Protein AF-A0A328ZMX1-F1 (afdb_monomer)

InterPro domains:
  IPR024252 Protein of unknown function DUF2528 [PF10800] (19-123)

Structure (mmCIF, N/CA/C/O backbone):
data_AF-A0A328ZMX1-F1
#
_entry.id   AF-A0A328ZMX1-F1
#
loop_
_atom_site.group_PDB
_atom_site.id
_atom_site.type_symbol
_atom_site.label_atom_id
_atom_site.label_alt_id
_atom_site.label_comp_id
_atom_site.label_asym_id
_atom_site.label_entity_id
_atom_site.label_seq_id
_atom_site.pdbx_PDB_ins_code
_atom_site.Cartn_x
_atom_site.Cartn_y
_atom_site.Cartn_z
_atom_site.occupancy
_atom_site.B_iso_or_equiv
_atom_site.auth_seq_id
_atom_site.auth_comp_id
_atom_site.auth_asym_id
_atom_site.auth_atom_id
_atom_site.pdbx_PDB_model_num
ATOM 1 N N . MET A 1 1 ? -23.843 -4.384 3.633 1.00 46.84 1 MET A N 1
ATOM 2 C CA . MET A 1 1 ? -23.333 -3.205 2.910 1.00 46.84 1 MET A CA 1
ATOM 3 C C . MET A 1 1 ? -21.873 -3.162 3.279 1.00 46.84 1 MET A C 1
ATOM 5 O O . MET A 1 1 ? -21.626 -2.982 4.458 1.00 46.84 1 MET A O 1
ATOM 9 N N . SER A 1 2 ? -20.966 -3.482 2.360 1.00 60.38 2 SER A N 1
ATOM 10 C CA . SER A 1 2 ? -19.534 -3.525 2.676 1.00 60.38 2 SER A CA 1
ATOM 11 C C . SER A 1 2 ? -19.028 -2.106 2.911 1.00 60.38 2 SER A C 1
ATOM 13 O O . SER A 1 2 ? -19.299 -1.226 2.086 1.00 60.38 2 SER A O 1
ATOM 15 N N . ASN A 1 3 ? -18.352 -1.869 4.034 1.00 89.19 3 ASN A N 1
ATOM 16 C CA . ASN A 1 3 ? -17.818 -0.558 4.394 1.00 89.19 3 ASN A CA 1
ATOM 17 C C . ASN A 1 3 ? -16.466 -0.316 3.703 1.00 89.19 3 ASN A C 1
ATOM 19 O O . ASN A 1 3 ? -15.414 -0.289 4.337 1.00 89.19 3 ASN A O 1
ATOM 23 N N . GLN A 1 4 ? -16.499 -0.200 2.373 1.00 92.94 4 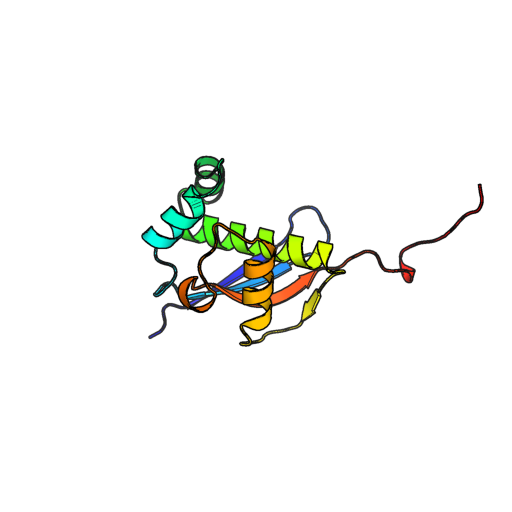GLN A N 1
ATOM 24 C CA . GLN A 1 4 ? -15.293 -0.118 1.553 1.00 92.94 4 GLN A CA 1
ATOM 25 C C . GLN A 1 4 ? -14.955 1.316 1.149 1.00 92.94 4 GLN A C 1
ATOM 27 O O . GLN A 1 4 ? -15.824 2.093 0.752 1.00 92.94 4 GLN A O 1
ATOM 32 N N . CYS A 1 5 ? -13.671 1.657 1.226 1.00 95.81 5 CYS A N 1
ATOM 33 C CA . CYS A 1 5 ? -13.121 2.948 0.822 1.00 95.81 5 CYS A CA 1
ATOM 34 C C . CYS A 1 5 ? -11.913 2.752 -0.095 1.00 95.81 5 CYS A C 1
ATOM 36 O O . CYS A 1 5 ? -11.165 1.789 0.045 1.00 95.81 5 CYS A O 1
ATOM 38 N N . THR A 1 6 ? -11.714 3.675 -1.033 1.00 97.56 6 THR A N 1
ATOM 39 C CA . THR A 1 6 ? -10.571 3.652 -1.952 1.00 97.56 6 THR A CA 1
ATOM 40 C C . THR A 1 6 ? -9.597 4.760 -1.588 1.00 97.56 6 THR A C 1
ATOM 42 O O . THR A 1 6 ? -10.000 5.911 -1.419 1.00 97.56 6 THR A O 1
ATOM 45 N N . TYR A 1 7 ? -8.316 4.415 -1.513 1.00 98.19 7 TYR A N 1
ATOM 46 C CA . TYR A 1 7 ? -7.222 5.334 -1.236 1.00 98.19 7 TYR A CA 1
ATOM 47 C C . TYR A 1 7 ? -6.159 5.219 -2.319 1.00 98.19 7 TYR A C 1
ATOM 49 O O . TYR A 1 7 ? -5.887 4.133 -2.820 1.00 98.19 7 TYR A O 1
ATOM 57 N N . THR A 1 8 ? -5.516 6.334 -2.642 1.00 97.94 8 THR A N 1
ATOM 58 C CA . THR A 1 8 ? -4.339 6.348 -3.509 1.00 97.94 8 THR A CA 1
ATOM 59 C C . THR A 1 8 ? -3.157 6.843 -2.696 1.00 97.94 8 THR A C 1
ATOM 61 O O . THR A 1 8 ? -3.192 7.951 -2.158 1.00 97.94 8 THR A O 1
ATOM 64 N N . VAL A 1 9 ? -2.113 6.025 -2.607 1.00 97.62 9 VAL A N 1
ATOM 65 C CA . VAL A 1 9 ? -0.861 6.372 -1.933 1.00 97.62 9 VAL A CA 1
ATOM 66 C C . VAL A 1 9 ? 0.148 6.753 -3.007 1.00 97.62 9 VAL A C 1
ATOM 68 O O . VAL A 1 9 ? 0.427 5.955 -3.897 1.00 97.62 9 VAL A O 1
ATOM 71 N N . ARG A 1 10 ? 0.670 7.982 -2.932 1.00 96.56 10 ARG A N 1
ATOM 72 C CA . ARG A 1 10 ? 1.634 8.541 -3.891 1.00 96.56 10 ARG A CA 1
ATOM 73 C C . ARG A 1 10 ? 2.971 8.805 -3.209 1.00 96.56 10 ARG A C 1
ATOM 75 O O . ARG A 1 10 ? 3.003 9.350 -2.102 1.00 96.56 10 ARG A O 1
ATOM 82 N N . ALA A 1 11 ? 4.066 8.464 -3.878 1.00 92.31 11 ALA A N 1
ATOM 83 C CA . ALA A 1 11 ? 5.390 8.912 -3.475 1.00 92.31 11 ALA A CA 1
ATOM 84 C C . ALA A 1 11 ? 5.474 10.444 -3.591 1.00 92.31 11 ALA A C 1
ATOM 86 O O . ALA A 1 11 ? 4.990 11.039 -4.549 1.00 92.31 11 ALA A O 1
ATOM 87 N N . THR A 1 12 ? 6.076 11.106 -2.603 1.00 87.38 12 THR A N 1
ATOM 88 C CA . THR A 1 12 ? 6.135 12.581 -2.558 1.00 87.38 12 THR A CA 1
ATOM 89 C C . THR A 1 12 ? 7.367 13.172 -3.240 1.00 87.38 12 THR A C 1
ATOM 91 O O . THR A 1 12 ? 7.409 14.376 -3.479 1.00 87.38 12 THR A O 1
ATOM 94 N N . TRP A 1 13 ? 8.383 12.355 -3.521 1.00 76.75 13 TRP A N 1
ATOM 95 C CA . TRP A 1 13 ? 9.664 12.814 -4.072 1.00 76.75 13 TRP A CA 1
ATOM 96 C C . TRP A 1 13 ? 10.226 11.893 -5.173 1.00 76.75 13 TRP A C 1
ATOM 98 O O . TRP A 1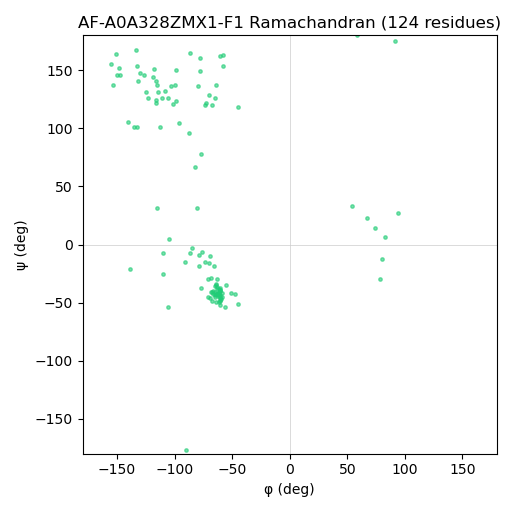 13 ? 11.020 12.339 -5.995 1.00 76.75 13 TRP A O 1
ATOM 108 N N . PHE A 1 14 ? 9.820 10.625 -5.253 1.00 68.06 14 PHE A N 1
ATOM 109 C CA . PHE A 1 14 ? 10.422 9.675 -6.190 1.00 68.06 14 PHE A CA 1
ATOM 110 C C . PHE A 1 14 ? 9.436 9.248 -7.278 1.00 68.06 14 PHE A C 1
ATOM 112 O O . PHE A 1 14 ? 8.585 8.394 -7.032 1.00 68.06 14 PHE A O 1
ATOM 119 N N . GLY A 1 15 ? 9.584 9.841 -8.470 1.00 67.94 15 GLY A N 1
ATOM 120 C CA . GLY A 1 15 ? 8.707 9.601 -9.620 1.00 67.94 15 GLY A CA 1
ATOM 121 C C . GLY A 1 15 ? 7.237 9.927 -9.334 1.00 67.94 15 GLY A C 1
ATOM 122 O O . GLY A 1 15 ? 6.869 10.303 -8.224 1.00 67.94 15 GLY A O 1
ATOM 123 N N . ASP A 1 16 ? 6.371 9.738 -10.324 1.00 82.56 16 ASP A N 1
ATOM 124 C CA . ASP A 1 16 ? 4.915 9.765 -10.123 1.00 82.56 16 ASP A CA 1
ATOM 125 C C . ASP A 1 16 ? 4.402 8.422 -9.550 1.00 82.56 16 ASP A C 1
ATOM 127 O O . ASP A 1 16 ? 3.282 8.005 -9.834 1.00 82.56 16 ASP A O 1
ATOM 131 N N . ALA A 1 17 ? 5.228 7.727 -8.750 1.00 94.38 17 ALA A N 1
ATOM 132 C CA . ALA A 1 17 ? 4.950 6.377 -8.274 1.00 94.38 17 ALA A CA 1
ATOM 133 C C . ALA A 1 17 ? 3.729 6.345 -7.348 1.00 94.38 17 ALA A C 1
ATOM 135 O O . ALA A 1 17 ? 3.673 7.045 -6.330 1.00 94.38 17 ALA A O 1
ATOM 136 N N . GLU A 1 18 ? 2.765 5.493 -7.676 1.00 97.06 18 GLU A N 1
ATOM 137 C CA . GLU A 1 18 ? 1.515 5.387 -6.948 1.00 97.06 18 GLU A CA 1
ATOM 138 C C . GLU A 1 18 ? 0.919 3.982 -6.928 1.00 97.06 18 GLU A C 1
ATOM 140 O O . GLU A 1 18 ? 1.089 3.179 -7.845 1.00 97.06 18 GLU A O 1
ATOM 145 N N . VAL A 1 19 ? 0.162 3.706 -5.867 1.00 98.12 19 VAL A N 1
ATOM 146 C CA . VAL A 1 19 ? -0.666 2.505 -5.730 1.00 98.12 19 VAL A CA 1
ATOM 147 C C . VAL A 1 19 ? -2.066 2.891 -5.271 1.00 98.12 19 VAL A C 1
ATOM 149 O O . VAL A 1 19 ? -2.245 3.776 -4.430 1.00 98.12 19 VAL A O 1
ATOM 152 N N . THR A 1 20 ? -3.073 2.217 -5.817 1.00 98.62 20 THR A N 1
ATOM 153 C CA . THR A 1 20 ? -4.474 2.378 -5.415 1.00 98.62 20 THR A CA 1
ATOM 154 C C . THR A 1 20 ? -4.918 1.177 -4.596 1.00 98.62 20 THR A C 1
ATOM 156 O O . THR A 1 20 ? -4.812 0.031 -5.034 1.00 98.62 20 THR A O 1
ATOM 159 N N . LEU A 1 21 ? -5.442 1.455 -3.408 1.00 98.62 21 LEU A N 1
ATOM 160 C CA . LEU A 1 21 ? -5.853 0.488 -2.404 1.00 98.62 21 LEU A CA 1
ATOM 161 C C . LEU A 1 21 ? -7.367 0.553 -2.212 1.00 98.62 21 LEU A C 1
ATOM 163 O O . LEU A 1 21 ? -7.928 1.629 -2.003 1.00 98.62 21 LEU A O 1
ATOM 167 N N . GLN A 1 22 ? -8.024 -0.598 -2.241 1.00 98.25 22 GLN A N 1
ATOM 168 C CA . GLN A 1 22 ? -9.389 -0.762 -1.763 1.00 98.25 22 GLN A CA 1
ATOM 169 C C . GLN A 1 22 ? -9.330 -1.350 -0.357 1.00 98.25 22 GLN A C 1
ATOM 171 O O . GLN A 1 22 ? -8.712 -2.386 -0.136 1.00 98.25 22 GLN A O 1
ATOM 176 N N . VAL A 1 23 ? -9.946 -0.663 0.596 1.00 98.06 23 VAL A N 1
ATOM 177 C CA . VAL A 1 23 ? -9.871 -0.978 2.021 1.00 98.06 23 VAL A CA 1
ATOM 178 C C . VAL A 1 23 ? -11.258 -1.351 2.504 1.00 98.06 23 VAL A C 1
ATOM 180 O O . VAL A 1 23 ? -12.194 -0.571 2.338 1.00 98.06 23 VAL A O 1
ATOM 183 N N . ASP A 1 24 ? -11.384 -2.534 3.092 1.00 97.44 24 ASP A N 1
ATOM 184 C CA . ASP A 1 24 ? -12.598 -3.008 3.739 1.00 97.44 24 ASP A CA 1
ATOM 185 C C . ASP A 1 24 ? -12.511 -2.748 5.245 1.00 97.44 24 ASP A C 1
ATOM 187 O O . ASP A 1 24 ? -11.794 -3.435 5.971 1.00 97.44 24 ASP A O 1
ATOM 191 N N . LEU A 1 25 ? -13.235 -1.730 5.712 1.00 95.50 25 LEU A N 1
ATOM 192 C CA . LEU A 1 25 ? -13.221 -1.296 7.111 1.00 95.50 25 LEU A CA 1
ATOM 193 C C . LEU A 1 25 ? -14.020 -2.224 8.035 1.00 95.50 25 LEU A C 1
ATOM 195 O O . LEU A 1 25 ? -13.995 -2.032 9.250 1.00 95.50 25 LEU A O 1
ATOM 199 N N . ASP A 1 26 ? -14.723 -3.218 7.483 1.00 96.44 26 ASP A N 1
ATOM 200 C CA . ASP A 1 26 ? -15.300 -4.302 8.278 1.00 96.44 26 ASP A CA 1
ATOM 201 C C . ASP A 1 26 ? -14.224 -5.347 8.659 1.00 96.44 26 ASP A C 1
ATOM 203 O O . ASP A 1 26 ? -14.424 -6.106 9.608 1.00 96.44 26 ASP A O 1
ATOM 207 N N . ILE A 1 27 ? -13.079 -5.369 7.953 1.00 97.06 27 ILE A N 1
ATOM 208 C CA . ILE A 1 27 ? -11.921 -6.242 8.224 1.00 97.06 27 ILE A CA 1
ATOM 209 C C . ILE A 1 27 ? -10.774 -5.446 8.862 1.00 97.06 27 ILE A C 1
ATOM 211 O O . ILE A 1 27 ? -10.303 -5.810 9.939 1.00 97.06 27 ILE A O 1
ATOM 215 N N . LEU A 1 28 ? -10.344 -4.342 8.238 1.00 97.38 28 LEU A N 1
ATOM 216 C CA . LEU A 1 28 ? -9.329 -3.445 8.793 1.00 97.38 28 LEU A CA 1
ATOM 217 C C . LEU A 1 28 ? -9.957 -2.567 9.880 1.00 97.38 28 LEU A C 1
ATOM 219 O O . LEU A 1 28 ? -10.289 -1.402 9.654 1.00 97.38 28 LEU A O 1
ATOM 223 N N . THR A 1 29 ? -10.150 -3.144 11.065 1.00 97.12 29 THR A N 1
ATOM 224 C CA . THR A 1 29 ? -10.675 -2.414 12.222 1.00 97.12 29 THR A CA 1
ATOM 225 C C . THR A 1 29 ? -9.585 -1.554 12.875 1.00 97.12 29 THR A C 1
ATOM 227 O O . THR A 1 29 ? -8.393 -1.807 12.676 1.00 97.12 29 THR A O 1
ATOM 230 N N . PRO A 1 30 ? -9.949 -0.539 13.684 1.00 97.31 30 PRO A N 1
ATOM 231 C CA . PRO A 1 30 ? -8.970 0.249 14.433 1.00 97.31 30 PRO A CA 1
ATOM 232 C C . PRO A 1 30 ? -8.060 -0.601 15.328 1.00 97.31 30 PRO A C 1
ATOM 234 O O . PRO A 1 30 ? -6.886 -0.280 15.479 1.00 97.31 30 PRO A O 1
ATOM 237 N N . GLU A 1 31 ? -8.582 -1.685 15.904 1.00 97.75 31 GLU A N 1
ATOM 238 C CA . GLU A 1 31 ? -7.819 -2.614 16.739 1.00 97.75 31 GLU A CA 1
ATOM 239 C C . GLU A 1 31 ? -6.778 -3.381 15.919 1.00 97.75 31 GLU A C 1
ATOM 241 O O . GLU A 1 31 ? -5.609 -3.398 16.302 1.00 97.75 31 GLU A O 1
ATOM 246 N N . LEU A 1 32 ? -7.176 -3.949 14.772 1.00 97.69 32 LEU A N 1
ATOM 247 C CA . LEU A 1 32 ? -6.243 -4.626 13.867 1.00 97.69 32 LEU A CA 1
ATOM 248 C C . LEU A 1 32 ? -5.182 -3.648 13.349 1.00 97.69 32 LEU A C 1
ATOM 250 O O . LEU A 1 32 ? -3.994 -3.957 13.343 1.00 97.69 32 LEU A O 1
ATOM 254 N N . ALA A 1 33 ? -5.587 -2.439 12.960 1.00 97.50 33 ALA A N 1
ATOM 255 C CA . ALA A 1 33 ? -4.647 -1.427 12.503 1.00 97.50 33 ALA A CA 1
ATOM 256 C C . ALA A 1 33 ? -3.669 -0.990 13.608 1.00 97.50 33 ALA A C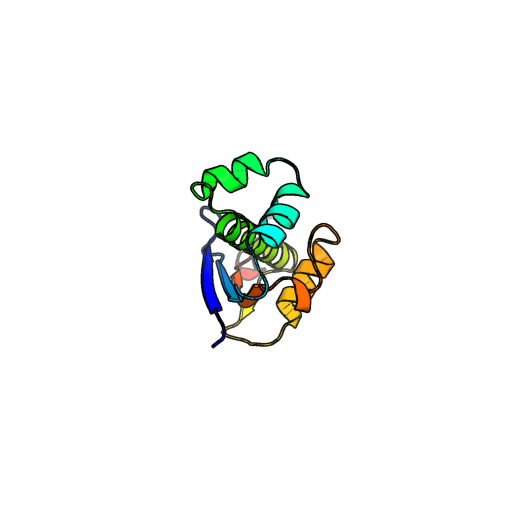 1
ATOM 258 O O . ALA A 1 33 ? -2.502 -0.736 13.322 1.00 97.50 33 ALA A O 1
ATOM 259 N N . ALA A 1 34 ? -4.102 -0.932 14.870 1.00 97.38 34 ALA A N 1
ATOM 260 C CA . ALA A 1 34 ? -3.210 -0.659 15.994 1.00 97.38 34 ALA A CA 1
ATOM 261 C C . ALA A 1 34 ? -2.200 -1.790 16.228 1.00 97.38 34 ALA A C 1
ATOM 263 O O . ALA A 1 34 ? -1.031 -1.503 16.482 1.00 97.38 34 ALA A O 1
ATOM 264 N N . GLU A 1 35 ? -2.621 -3.051 16.095 1.00 97.56 35 GLU A N 1
ATOM 265 C CA . GLU A 1 35 ? -1.724 -4.210 16.166 1.00 97.56 35 GLU A CA 1
ATOM 266 C C . GLU A 1 35 ? -0.661 -4.163 15.061 1.00 97.56 35 GLU A C 1
ATOM 268 O O . GLU A 1 35 ? 0.531 -4.248 15.356 1.00 97.56 35 GLU A O 1
ATOM 273 N N . ILE A 1 36 ? -1.078 -3.932 13.811 1.00 97.44 36 ILE A N 1
ATOM 274 C CA . ILE A 1 36 ? -0.168 -3.801 12.664 1.00 97.44 36 ILE A CA 1
ATOM 275 C C . ILE A 1 36 ? 0.788 -2.621 12.875 1.00 97.44 36 ILE A C 1
ATOM 277 O O . ILE A 1 36 ? 2.004 -2.779 12.776 1.00 97.44 36 ILE A O 1
ATOM 281 N N . ASN A 1 37 ? 0.268 -1.430 13.192 1.00 96.88 37 ASN A N 1
ATOM 282 C CA . ASN A 1 37 ? 1.104 -0.238 13.336 1.00 96.88 37 ASN A CA 1
ATOM 283 C C . ASN A 1 37 ? 2.143 -0.399 14.453 1.00 96.88 37 ASN A C 1
ATOM 285 O O . ASN A 1 37 ? 3.272 0.055 14.273 1.00 96.88 37 ASN A O 1
ATOM 289 N N . GLY A 1 38 ? 1.772 -1.049 15.561 1.00 96.62 38 GLY A N 1
ATOM 290 C CA . GLY A 1 38 ? 2.629 -1.274 16.726 1.00 96.62 38 GLY A CA 1
ATOM 291 C C . GLY A 1 38 ? 3.645 -2.412 16.581 1.00 96.62 38 GLY A C 1
ATOM 292 O O . GLY A 1 38 ? 4.513 -2.549 17.443 1.00 96.62 38 GLY A O 1
ATOM 293 N N . PHE A 1 39 ? 3.575 -3.227 15.521 1.00 96.44 39 PHE A N 1
ATOM 294 C CA . PHE A 1 39 ? 4.533 -4.317 15.305 1.00 96.44 39 PHE A CA 1
ATOM 295 C C . PHE A 1 39 ? 5.957 -3.794 15.054 1.00 96.44 39 PHE A C 1
ATOM 297 O O . PHE A 1 39 ? 6.927 -4.315 15.607 1.00 96.44 39 PHE A O 1
ATOM 304 N N . TRP A 1 40 ? 6.094 -2.735 14.249 1.00 92.81 40 TRP A N 1
ATOM 305 C CA . TRP A 1 40 ? 7.380 -2.098 13.958 1.00 92.81 40 TRP A CA 1
ATOM 306 C C . TRP A 1 40 ? 7.594 -0.850 14.811 1.00 92.81 40 TRP A C 1
ATOM 308 O O . TRP A 1 40 ? 6.657 -0.115 15.113 1.00 92.81 40 TRP A O 1
ATOM 318 N N . SER A 1 41 ? 8.853 -0.530 15.113 1.00 89.25 41 SER A N 1
ATOM 319 C CA . SER A 1 41 ? 9.212 0.736 15.768 1.00 89.25 41 SER A CA 1
ATOM 320 C C . SER A 1 41 ? 8.750 1.963 14.967 1.00 89.25 41 SER A C 1
ATOM 322 O O . SER A 1 41 ? 8.465 1.864 13.772 1.00 89.25 41 SER A O 1
ATOM 324 N N . GLU A 1 42 ? 8.713 3.131 15.615 1.00 91.69 42 GLU A N 1
ATOM 325 C CA . GLU A 1 42 ? 8.238 4.405 15.035 1.00 91.69 42 GLU A CA 1
ATOM 326 C C . GLU A 1 42 ? 6.729 4.438 14.719 1.00 91.69 42 GLU A C 1
ATOM 328 O O . GLU A 1 42 ? 6.260 5.240 13.908 1.00 91.69 42 GLU A O 1
ATOM 333 N N . ASP A 1 43 ? 5.959 3.590 15.393 1.00 92.81 43 ASP A N 1
ATOM 334 C CA . ASP A 1 43 ? 4.499 3.520 15.353 1.00 92.81 43 ASP A CA 1
ATOM 335 C C . ASP A 1 43 ? 3.835 4.838 15.772 1.00 92.81 43 ASP A C 1
ATOM 337 O O . ASP A 1 43 ? 2.929 5.309 15.080 1.00 92.81 43 ASP A O 1
ATOM 341 N N . ASP A 1 44 ? 4.353 5.490 16.817 1.00 94.50 44 ASP A N 1
ATOM 342 C CA . ASP A 1 44 ? 3.913 6.821 17.256 1.00 94.50 44 ASP A CA 1
ATOM 343 C C . ASP A 1 44 ? 4.109 7.894 16.169 1.00 94.50 44 ASP A C 1
ATOM 345 O O . ASP A 1 44 ? 3.277 8.786 15.998 1.00 94.50 44 ASP A O 1
ATOM 349 N N . SER A 1 45 ? 5.207 7.810 15.407 1.00 94.75 45 SER A N 1
ATOM 350 C CA . SER A 1 45 ? 5.529 8.766 14.339 1.00 94.75 45 SER A CA 1
ATOM 351 C C . SER A 1 45 ? 4.567 8.622 13.159 1.00 94.75 45 SER A C 1
ATOM 353 O O . SER A 1 45 ? 4.011 9.615 12.682 1.00 94.75 45 SER A O 1
ATOM 355 N N . ARG A 1 46 ? 4.308 7.378 12.726 1.00 95.56 46 ARG A N 1
ATOM 356 C CA . ARG A 1 46 ? 3.320 7.077 11.676 1.00 95.56 46 ARG A CA 1
ATOM 357 C C . ARG A 1 46 ? 1.922 7.530 12.078 1.00 95.56 46 ARG A C 1
ATOM 359 O O . ARG A 1 46 ? 1.225 8.143 11.276 1.00 95.56 46 ARG A O 1
ATOM 366 N N . LEU A 1 47 ? 1.538 7.275 13.328 1.00 96.31 47 LEU A N 1
ATOM 367 C CA . LEU A 1 47 ? 0.240 7.671 13.858 1.00 96.31 47 LEU A CA 1
ATOM 368 C C . LEU A 1 47 ? 0.083 9.198 13.913 1.00 96.31 47 LEU A C 1
ATOM 370 O O . LEU A 1 47 ? -0.953 9.729 13.512 1.00 96.31 47 LEU A O 1
ATOM 374 N N . ALA A 1 48 ? 1.115 9.914 14.368 1.00 96.50 48 ALA A N 1
ATOM 375 C CA . ALA A 1 48 ? 1.119 11.374 14.402 1.00 96.50 48 ALA A CA 1
ATOM 376 C C . ALA A 1 48 ? 1.046 11.998 12.998 1.00 96.50 48 ALA A C 1
ATOM 378 O O . ALA A 1 48 ? 0.412 13.037 12.831 1.00 96.50 48 ALA A O 1
ATOM 379 N N . ALA A 1 49 ? 1.656 11.365 11.990 1.00 96.00 49 ALA A N 1
ATOM 380 C CA . ALA A 1 49 ? 1.618 11.834 10.604 1.00 96.00 49 ALA A CA 1
ATOM 381 C C . ALA A 1 49 ? 0.216 11.783 9.968 1.00 96.00 49 ALA A C 1
ATOM 383 O O . ALA A 1 49 ? -0.009 12.465 8.971 1.00 96.00 49 ALA A O 1
ATOM 384 N N . GLU A 1 50 ? -0.706 11.006 10.544 1.00 96.62 50 GLU A N 1
ATOM 385 C CA . GLU A 1 50 ? -2.099 10.864 10.103 1.00 96.62 50 GLU A CA 1
ATOM 386 C C . GLU A 1 50 ? -3.093 11.392 11.155 1.00 96.62 50 GLU A C 1
ATOM 388 O O . GLU A 1 50 ? -4.197 10.870 11.305 1.00 96.62 50 GLU A O 1
ATOM 393 N N . ASP A 1 51 ? -2.694 12.408 11.929 1.00 96.56 51 ASP A N 1
ATOM 394 C CA . ASP A 1 51 ? -3.532 13.081 12.934 1.00 96.56 51 ASP A CA 1
ATOM 395 C C . ASP A 1 51 ? -4.169 12.125 13.967 1.00 96.56 51 ASP A C 1
ATOM 397 O O . ASP A 1 51 ? -5.284 12.337 14.451 1.00 96.56 51 ASP A O 1
ATOM 401 N N . GLY A 1 52 ? -3.465 11.044 14.321 1.00 96.12 52 GLY A N 1
ATOM 402 C CA . GLY A 1 52 ? -3.966 10.033 15.254 1.00 96.12 52 GLY A CA 1
ATOM 403 C C . GLY A 1 52 ? -4.888 8.987 14.623 1.00 96.12 52 GLY A C 1
ATOM 404 O O . GLY A 1 52 ? -5.450 8.158 15.340 1.00 96.12 52 GLY A O 1
ATOM 405 N N . ASN A 1 53 ? -5.058 8.991 13.299 1.00 97.31 53 ASN A N 1
ATOM 406 C CA . ASN A 1 53 ? -5.868 8.007 12.595 1.00 97.31 53 ASN A CA 1
ATOM 407 C C . ASN A 1 53 ? -5.042 6.769 12.221 1.00 97.31 53 ASN A C 1
ATOM 409 O O . ASN A 1 53 ? -4.388 6.713 11.179 1.00 97.31 53 ASN A O 1
ATOM 413 N N . VAL A 1 54 ? -5.118 5.744 13.069 1.00 97.50 54 VAL A N 1
ATOM 414 C CA . VAL A 1 54 ? -4.351 4.504 12.894 1.00 97.50 54 VAL A CA 1
ATOM 415 C C . VAL A 1 54 ? -4.715 3.731 11.620 1.00 97.50 54 VAL A C 1
ATOM 417 O O . VAL A 1 54 ? -3.847 3.104 11.020 1.00 97.50 54 VAL A O 1
ATOM 420 N N . LEU A 1 55 ? -5.966 3.827 11.152 1.00 97.50 55 LEU A N 1
ATOM 421 C CA . LEU A 1 55 ? -6.388 3.197 9.897 1.00 97.50 55 LEU A CA 1
ATOM 422 C C . LEU A 1 55 ? -5.640 3.815 8.716 1.00 97.50 55 LEU A C 1
ATOM 424 O O . LEU A 1 55 ? -5.047 3.099 7.915 1.00 97.50 55 LEU A O 1
ATOM 428 N N . LEU A 1 56 ? -5.621 5.149 8.635 1.00 97.75 56 LEU A N 1
ATOM 429 C CA . LEU A 1 56 ? -4.904 5.858 7.573 1.00 97.75 56 LEU A CA 1
ATOM 430 C C . LEU A 1 56 ? -3.394 5.627 7.662 1.00 97.75 56 LEU A C 1
ATOM 432 O O . LEU A 1 56 ? -2.752 5.457 6.625 1.00 97.75 56 LEU A O 1
ATOM 436 N N . ALA A 1 57 ? -2.844 5.534 8.878 1.00 98.06 57 ALA A N 1
ATOM 437 C CA . ALA A 1 57 ? -1.435 5.215 9.084 1.00 98.06 57 ALA A CA 1
ATOM 438 C C . ALA A 1 57 ? -1.074 3.850 8.481 1.00 98.06 57 ALA A C 1
ATOM 440 O O . ALA A 1 57 ? -0.110 3.759 7.720 1.00 98.06 57 ALA A O 1
ATOM 441 N N . VAL A 1 58 ? -1.879 2.811 8.734 1.00 98.12 58 VAL A N 1
ATOM 442 C CA . VAL A 1 58 ? -1.663 1.472 8.161 1.00 98.12 58 VAL A CA 1
ATOM 443 C C . VAL A 1 58 ? -1.897 1.445 6.651 1.00 98.12 58 VAL A C 1
ATOM 445 O O . VAL A 1 58 ? -1.099 0.855 5.928 1.00 98.12 58 VAL A O 1
ATOM 448 N N . VAL A 1 59 ? -2.926 2.129 6.141 1.00 98.44 59 VAL A N 1
ATOM 449 C CA . VAL A 1 59 ? -3.180 2.227 4.691 1.00 98.44 59 VAL A CA 1
ATOM 450 C C . VAL A 1 59 ? -1.998 2.880 3.969 1.00 98.44 59 VAL A C 1
ATOM 452 O O . VAL A 1 59 ? -1.519 2.363 2.958 1.00 98.44 59 VAL A O 1
ATOM 455 N N . ARG A 1 60 ? -1.475 3.987 4.506 1.00 97.94 60 ARG A N 1
ATOM 456 C CA . ARG A 1 60 ? -0.288 4.660 3.965 1.00 97.94 60 ARG A CA 1
ATOM 457 C C . ARG A 1 60 ? 0.960 3.788 4.080 1.00 97.94 60 ARG A C 1
ATOM 459 O O . ARG A 1 60 ? 1.745 3.735 3.134 1.00 97.94 60 ARG A O 1
ATOM 466 N N . MET A 1 61 ? 1.130 3.096 5.205 1.00 97.50 61 MET A N 1
ATOM 467 C CA . MET A 1 61 ? 2.248 2.185 5.445 1.00 97.50 61 MET A CA 1
ATOM 468 C C . MET A 1 61 ? 2.256 1.015 4.453 1.00 97.50 61 MET A C 1
ATOM 470 O O . MET A 1 61 ? 3.298 0.717 3.870 1.00 97.50 61 MET A O 1
ATOM 474 N N . PHE A 1 62 ? 1.099 0.402 4.195 1.00 98.31 62 PHE A N 1
ATOM 475 C CA . PHE A 1 62 ? 0.988 -0.678 3.216 1.00 98.31 62 PHE A CA 1
ATOM 476 C C . PHE A 1 62 ? 1.226 -0.170 1.791 1.00 98.31 62 PHE A C 1
ATOM 478 O O . PHE A 1 62 ? 1.962 -0.788 1.024 1.00 98.31 62 PHE A O 1
ATOM 485 N N . GLY A 1 63 ? 0.693 1.007 1.442 1.00 98.00 63 GLY A N 1
ATOM 486 C CA . GLY A 1 63 ? 0.972 1.625 0.145 1.00 98.00 63 GLY A CA 1
ATOM 487 C C . GLY A 1 63 ? 2.463 1.915 -0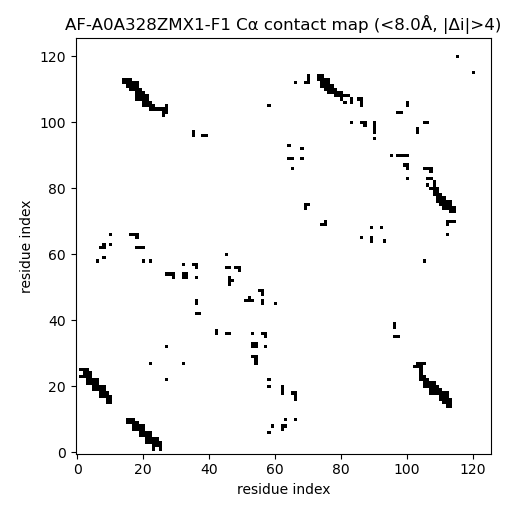.068 1.00 98.00 63 GLY A C 1
ATOM 488 O O . GLY A 1 63 ? 2.995 1.671 -1.147 1.00 98.00 63 GLY A O 1
ATOM 489 N N . GLN A 1 64 ? 3.171 2.358 0.975 1.00 96.44 64 GLN A N 1
ATOM 490 C CA . GLN A 1 64 ? 4.626 2.523 0.946 1.00 96.44 64 GLN A CA 1
ATOM 491 C C . GLN A 1 64 ? 5.361 1.184 0.745 1.00 96.44 64 GLN A C 1
ATOM 493 O O . GLN A 1 64 ? 6.346 1.140 0.005 1.00 96.44 64 GLN A O 1
ATOM 498 N N . ALA A 1 65 ? 4.938 0.108 1.416 1.00 97.19 65 ALA A N 1
ATOM 499 C CA . ALA A 1 65 ? 5.504 -1.229 1.218 1.00 97.19 65 ALA A CA 1
ATOM 500 C C . ALA A 1 65 ? 5.321 -1.698 -0.234 1.00 97.19 65 ALA A C 1
ATOM 502 O O . ALA A 1 65 ? 6.300 -2.035 -0.895 1.00 97.19 65 ALA A O 1
ATOM 503 N N . ALA A 1 66 ? 4.108 -1.574 -0.779 1.00 97.94 66 ALA A N 1
ATOM 504 C CA . ALA A 1 66 ? 3.809 -1.929 -2.163 1.00 97.94 66 ALA A CA 1
ATOM 505 C C . ALA A 1 66 ? 4.650 -1.137 -3.182 1.00 97.94 66 ALA A C 1
ATOM 507 O O . ALA A 1 66 ? 5.217 -1.724 -4.100 1.00 97.94 66 ALA A O 1
ATOM 508 N N . ILE A 1 67 ? 4.788 0.183 -3.008 1.00 97.00 67 ILE A N 1
ATOM 509 C CA . ILE A 1 67 ? 5.629 1.010 -3.890 1.00 97.00 67 ILE A CA 1
ATOM 510 C C . ILE A 1 67 ? 7.091 0.539 -3.851 1.00 97.00 67 ILE A C 1
ATOM 512 O O . ILE A 1 67 ? 7.714 0.395 -4.901 1.00 97.00 67 ILE A O 1
ATOM 516 N N . ARG A 1 68 ? 7.643 0.273 -2.657 1.00 95.31 68 ARG A N 1
ATOM 517 C CA . ARG A 1 68 ? 9.026 -0.219 -2.508 1.00 95.31 68 ARG A CA 1
ATOM 518 C C . ARG A 1 68 ? 9.222 -1.587 -3.154 1.00 95.31 68 ARG A C 1
ATOM 520 O O . ARG A 1 68 ? 10.228 -1.778 -3.834 1.00 95.31 68 ARG A O 1
ATOM 527 N N . TYR A 1 69 ? 8.263 -2.492 -2.975 1.00 96.75 69 TYR A N 1
ATOM 528 C CA . TYR A 1 69 ? 8.258 -3.800 -3.623 1.00 96.75 69 TYR A CA 1
ATOM 529 C C . TYR A 1 69 ? 8.332 -3.659 -5.148 1.00 96.75 69 TYR A C 1
ATOM 531 O O . TYR A 1 69 ? 9.272 -4.165 -5.755 1.00 96.75 69 TYR A O 1
ATOM 539 N N . TYR A 1 70 ? 7.431 -2.884 -5.763 1.00 96.62 70 TYR A N 1
ATOM 540 C CA . TYR A 1 70 ? 7.439 -2.700 -7.218 1.00 96.62 70 TYR A CA 1
ATOM 541 C C . TYR A 1 70 ? 8.704 -2.013 -7.728 1.00 96.62 70 TYR A C 1
ATOM 543 O O . TYR A 1 70 ? 9.216 -2.390 -8.775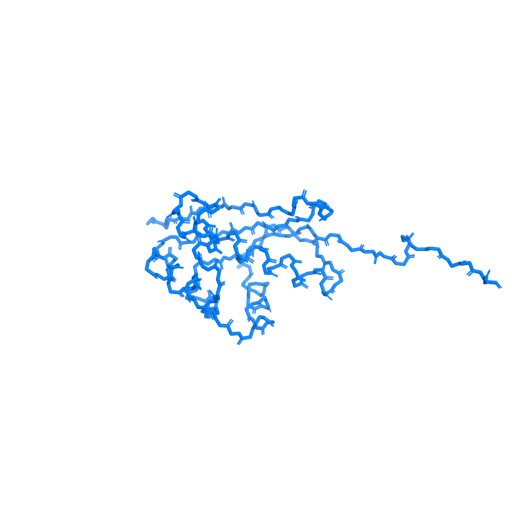 1.00 96.62 70 TYR A O 1
ATOM 551 N N . MET A 1 71 ? 9.266 -1.051 -6.992 1.00 93.31 71 MET A N 1
ATOM 552 C CA . MET A 1 71 ? 10.561 -0.466 -7.362 1.00 93.31 71 MET A CA 1
ATOM 553 C C . MET A 1 71 ? 11.680 -1.514 -7.396 1.00 93.31 71 MET A C 1
ATOM 555 O O . MET A 1 71 ? 12.524 -1.472 -8.288 1.00 93.31 71 MET A O 1
ATOM 559 N N . GLY A 1 72 ? 11.689 -2.447 -6.440 1.00 92.25 72 GLY A N 1
ATOM 560 C CA . GLY A 1 72 ? 12.647 -3.552 -6.402 1.00 92.25 72 GLY A CA 1
ATOM 561 C C . GLY A 1 72 ? 12.415 -4.610 -7.486 1.00 92.25 72 GLY A C 1
ATOM 562 O O . GLY A 1 72 ? 13.380 -5.216 -7.945 1.00 92.25 72 GLY A O 1
ATOM 563 N N . ASP A 1 73 ? 11.163 -4.796 -7.911 1.00 93.81 73 ASP A N 1
ATOM 564 C CA . ASP A 1 73 ? 10.746 -5.790 -8.913 1.00 93.81 73 ASP A CA 1
ATOM 565 C C . ASP A 1 73 ? 10.904 -5.311 -10.372 1.00 93.81 73 ASP A C 1
ATOM 567 O O . ASP A 1 73 ? 10.696 -6.072 -11.312 1.00 93.81 73 ASP A O 1
ATOM 571 N N . GLY A 1 74 ? 11.323 -4.059 -10.587 1.00 92.94 74 GLY A N 1
ATOM 572 C CA . GLY A 1 74 ? 11.487 -3.488 -11.930 1.00 92.94 74 GLY A CA 1
ATOM 573 C C . GLY A 1 74 ? 10.272 -2.704 -12.433 1.00 92.94 74 GLY A C 1
ATOM 574 O O . GLY A 1 74 ? 10.080 -2.563 -13.638 1.00 92.94 74 GLY A O 1
ATOM 575 N N . GLY A 1 75 ? 9.485 -2.151 -11.514 1.00 93.94 75 GLY A N 1
ATOM 576 C CA . GLY A 1 75 ? 8.337 -1.295 -11.786 1.00 93.94 75 GLY A CA 1
ATOM 577 C C . GLY A 1 75 ? 7.020 -2.059 -11.891 1.00 93.94 75 GLY A C 1
ATOM 578 O O . GLY A 1 75 ? 6.966 -3.282 -11.820 1.00 93.94 75 GLY A O 1
ATOM 579 N N . ALA A 1 76 ? 5.927 -1.317 -12.040 1.00 95.38 76 ALA A N 1
ATOM 580 C CA . ALA A 1 76 ? 4.598 -1.878 -12.249 1.00 95.38 76 ALA A CA 1
ATOM 581 C C . ALA A 1 76 ? 3.703 -0.892 -12.998 1.00 95.38 76 ALA A C 1
ATOM 583 O O . ALA A 1 76 ? 3.669 0.285 -12.660 1.00 95.38 76 ALA A O 1
ATOM 584 N N . SER A 1 77 ? 2.931 -1.380 -13.967 1.00 95.88 77 SER A N 1
ATOM 585 C CA . SER A 1 77 ? 1.853 -0.611 -14.594 1.00 95.88 77 SER A CA 1
ATOM 586 C C . SER A 1 77 ? 0.669 -1.538 -14.828 1.00 95.88 77 SER A C 1
ATOM 588 O O . SER A 1 77 ? 0.701 -2.427 -15.684 1.00 95.88 77 SER A O 1
ATOM 590 N N . PHE A 1 78 ? -0.364 -1.382 -14.005 1.00 97.44 78 PHE A N 1
ATOM 591 C CA . PHE A 1 78 ? -1.610 -2.123 -14.148 1.00 97.44 78 PHE A CA 1
ATOM 592 C C . PHE A 1 78 ? -2.801 -1.321 -13.626 1.00 97.44 78 PHE A C 1
ATOM 594 O O . PHE A 1 78 ? -2.715 -0.558 -12.662 1.00 97.44 78 PHE A O 1
ATOM 601 N N . GLY A 1 79 ? -3.939 -1.512 -14.291 1.00 95.12 79 GLY A N 1
ATOM 602 C CA . GLY A 1 79 ? -5.197 -0.866 -13.942 1.00 95.12 79 GLY A CA 1
ATOM 603 C C . GLY A 1 79 ? -6.041 -1.669 -12.945 1.00 95.12 79 GLY A C 1
ATOM 604 O O . GLY A 1 79 ? -5.631 -2.750 -12.523 1.00 95.12 79 GLY A O 1
ATOM 605 N N . PRO A 1 80 ? -7.246 -1.160 -12.625 1.00 96.56 80 PRO A N 1
ATOM 606 C CA . PRO A 1 80 ? -8.170 -1.758 -11.667 1.00 96.56 80 PRO A CA 1
ATOM 607 C C . PRO A 1 80 ? -8.328 -3.274 -11.825 1.00 96.56 80 PRO A C 1
ATOM 609 O O . PRO A 1 80 ? -8.821 -3.761 -12.844 1.00 96.56 80 PRO A O 1
ATOM 612 N N . THR A 1 81 ? -7.956 -4.005 -10.781 1.00 96.50 81 THR A N 1
ATOM 613 C CA . THR A 1 81 ? -8.112 -5.452 -10.649 1.00 96.50 81 THR A CA 1
ATOM 614 C C . THR A 1 81 ? -8.714 -5.804 -9.291 1.00 96.50 81 THR A C 1
ATOM 616 O O . THR A 1 81 ? -8.579 -5.058 -8.323 1.00 96.50 81 THR A O 1
ATOM 619 N N . ALA A 1 82 ? -9.398 -6.946 -9.235 1.00 95.25 82 ALA A N 1
ATOM 620 C CA . ALA A 1 82 ? -9.865 -7.564 -7.996 1.00 95.25 82 ALA A CA 1
ATOM 621 C C . ALA A 1 82 ? -9.016 -8.790 -7.606 1.00 95.25 82 ALA A C 1
ATOM 623 O O . ALA A 1 82 ? -9.362 -9.505 -6.669 1.00 95.25 82 ALA A O 1
ATOM 624 N N . ASP A 1 83 ? -7.947 -9.071 -8.358 1.00 95.06 83 ASP A N 1
ATOM 625 C CA . ASP A 1 83 ? -7.054 -10.199 -8.110 1.00 95.06 83 ASP A CA 1
ATOM 626 C C . ASP A 1 83 ? -6.185 -9.934 -6.864 1.00 95.06 83 ASP A C 1
ATOM 628 O O . ASP A 1 83 ? -5.444 -8.944 -6.841 1.00 95.06 83 ASP A O 1
ATOM 632 N N . PRO A 1 84 ? -6.236 -10.796 -5.829 1.00 96.75 84 PRO A N 1
ATOM 633 C CA . PRO A 1 84 ? -5.424 -10.631 -4.629 1.00 96.75 84 PRO A CA 1
ATOM 634 C C . PRO A 1 84 ? -3.926 -10.870 -4.857 1.00 96.75 84 PRO A C 1
ATOM 636 O O . PRO A 1 84 ? -3.150 -10.552 -3.956 1.00 96.75 84 PRO A O 1
ATOM 639 N N . TYR A 1 85 ? -3.505 -11.385 -6.022 1.00 97.12 85 TYR A N 1
ATOM 640 C CA . TYR A 1 85 ? -2.111 -11.717 -6.343 1.00 97.12 85 TYR A CA 1
ATOM 641 C C . TYR A 1 85 ? -1.119 -10.627 -5.923 1.00 97.12 85 TYR A C 1
ATOM 643 O O . TYR A 1 85 ? -0.167 -10.901 -5.199 1.00 97.12 85 TYR A O 1
ATOM 651 N N . HIS A 1 86 ? -1.378 -9.376 -6.310 1.00 97.81 86 HIS A N 1
ATOM 652 C CA . HIS A 1 86 ? -0.498 -8.246 -6.005 1.00 97.81 86 HIS A CA 1
ATOM 653 C C . HIS A 1 86 ? -0.365 -7.981 -4.502 1.00 97.81 86 HIS A C 1
ATOM 655 O O . HIS A 1 86 ? 0.714 -7.662 -4.012 1.00 97.81 86 HIS A O 1
ATOM 661 N N . THR A 1 87 ? -1.462 -8.129 -3.762 1.00 98.25 87 THR A N 1
ATOM 662 C CA . THR A 1 87 ? -1.473 -7.922 -2.309 1.00 98.25 87 THR A CA 1
ATOM 663 C C . THR A 1 87 ? -0.722 -9.050 -1.608 1.00 98.25 87 THR A C 1
ATOM 665 O O . THR A 1 87 ? 0.116 -8.786 -0.751 1.00 98.25 87 THR A O 1
ATOM 668 N N . ALA A 1 88 ? -0.974 -10.298 -2.016 1.00 98.06 88 ALA A N 1
ATOM 669 C CA . ALA A 1 88 ? -0.291 -11.472 -1.487 1.00 98.06 88 ALA A CA 1
ATOM 670 C C . ALA A 1 88 ? 1.222 -11.423 -1.753 1.00 98.06 88 ALA A C 1
ATOM 672 O O . ALA A 1 88 ? 1.999 -11.697 -0.846 1.00 98.06 88 ALA A O 1
ATOM 673 N N . ALA A 1 89 ? 1.640 -11.001 -2.951 1.00 97.69 89 ALA A N 1
ATOM 674 C CA . ALA A 1 89 ? 3.051 -10.869 -3.307 1.00 97.69 89 ALA A CA 1
ATOM 675 C C . ALA A 1 89 ? 3.786 -9.838 -2.433 1.00 97.69 89 ALA A C 1
ATOM 677 O O . ALA A 1 89 ? 4.900 -10.097 -1.983 1.00 97.69 89 ALA A O 1
ATOM 678 N N . VAL A 1 90 ? 3.155 -8.692 -2.141 1.00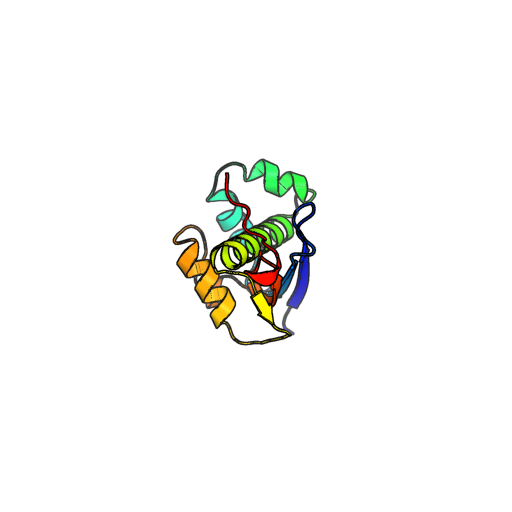 97.94 90 VAL A N 1
ATOM 679 C CA . VAL A 1 90 ? 3.724 -7.684 -1.227 1.00 97.94 90 VAL A CA 1
ATOM 680 C C . VAL A 1 90 ? 3.841 -8.237 0.196 1.00 97.94 90 VAL A C 1
ATOM 682 O O . VAL A 1 90 ? 4.886 -8.077 0.818 1.00 97.94 90 VAL A O 1
ATOM 685 N N . ILE A 1 91 ? 2.807 -8.918 0.703 1.00 97.94 91 ILE A N 1
ATOM 686 C CA . ILE A 1 91 ? 2.829 -9.535 2.042 1.00 97.94 91 ILE A CA 1
ATOM 687 C C . ILE A 1 91 ? 3.942 -10.591 2.138 1.00 97.94 91 ILE A C 1
ATOM 689 O O . ILE A 1 91 ? 4.729 -10.567 3.083 1.00 97.94 91 ILE A O 1
ATOM 693 N N . GLU A 1 92 ? 4.043 -11.484 1.148 1.00 97.06 92 GLU A N 1
ATOM 694 C CA . GLU A 1 92 ? 5.079 -12.524 1.091 1.00 97.06 92 GLU A CA 1
ATOM 695 C C . GLU A 1 92 ? 6.489 -11.917 1.041 1.00 97.06 92 GLU A C 1
ATOM 697 O O . GLU A 1 92 ? 7.398 -12.416 1.703 1.00 97.06 92 GLU A O 1
ATOM 702 N N . HIS A 1 93 ? 6.668 -10.819 0.300 1.00 96.50 93 HIS A N 1
ATOM 703 C CA . HIS A 1 93 ? 7.947 -10.118 0.208 1.00 96.50 93 HIS A CA 1
ATOM 704 C C . HIS A 1 93 ? 8.371 -9.455 1.527 1.00 96.50 93 HIS A C 1
ATOM 706 O O . HIS A 1 93 ? 9.543 -9.527 1.892 1.00 96.50 93 HIS A O 1
ATOM 712 N N . GLU A 1 94 ? 7.441 -8.810 2.239 1.00 94.94 94 GLU A N 1
ATOM 713 C CA . GLU A 1 94 ? 7.725 -8.174 3.534 1.00 94.94 94 GLU A CA 1
ATOM 714 C C . GLU A 1 94 ? 8.026 -9.218 4.629 1.00 94.94 94 GLU A C 1
ATOM 716 O O . GLU A 1 94 ? 8.793 -8.945 5.551 1.00 94.94 94 GLU A O 1
ATOM 721 N N . GLY A 1 95 ? 7.463 -10.427 4.513 1.00 88.62 95 GLY A N 1
ATOM 722 C CA . GLY A 1 95 ? 7.843 -11.626 5.270 1.00 88.62 95 GLY A CA 1
ATOM 723 C C . GLY A 1 95 ? 7.334 -11.713 6.715 1.00 88.62 95 GLY A C 1
ATOM 724 O O . GLY A 1 95 ? 7.109 -12.817 7.211 1.00 88.62 95 GLY A O 1
ATOM 725 N N . GLU A 1 96 ? 7.127 -10.590 7.403 1.00 90.25 96 GLU A N 1
ATOM 726 C CA . GLU A 1 96 ? 6.591 -10.545 8.770 1.00 90.25 96 GLU A CA 1
ATOM 727 C C . GLU A 1 96 ? 5.812 -9.250 9.060 1.00 90.25 96 GL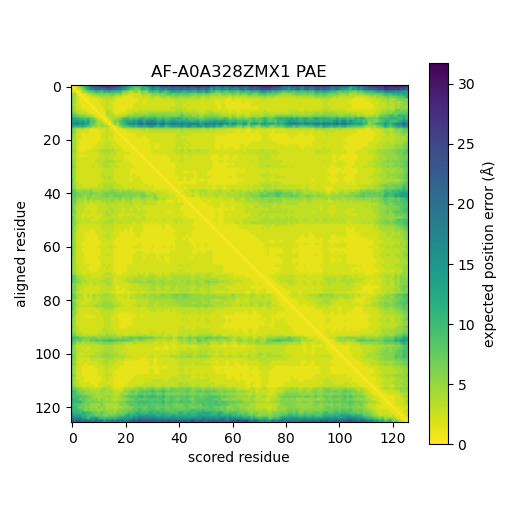U A C 1
ATOM 729 O O . GLU A 1 96 ? 5.893 -8.278 8.316 1.00 90.25 96 GLU A O 1
ATOM 734 N N . GLY A 1 97 ? 5.015 -9.253 10.136 1.00 91.31 97 GLY A N 1
ATOM 735 C CA . GLY A 1 97 ? 4.252 -8.093 10.628 1.00 91.31 97 GLY A CA 1
ATOM 736 C C . GLY A 1 97 ? 2.938 -7.786 9.898 1.00 91.31 97 GLY A C 1
ATOM 737 O O . GLY A 1 97 ? 2.114 -7.034 10.419 1.00 91.31 97 GLY A O 1
ATOM 738 N N . TRP A 1 98 ? 2.696 -8.399 8.738 1.00 96.62 98 TRP A N 1
ATOM 739 C CA . TRP A 1 98 ? 1.441 -8.282 7.993 1.00 96.62 98 TRP A CA 1
ATOM 740 C C . TRP A 1 98 ? 0.562 -9.533 8.165 1.00 96.62 98 TRP A C 1
ATOM 742 O O . TRP A 1 98 ? 1.075 -10.651 8.086 1.00 96.62 98 TRP A O 1
ATOM 752 N N . PRO A 1 99 ? -0.758 -9.381 8.376 1.00 96.81 99 PRO A N 1
ATOM 753 C CA . PRO A 1 99 ? -1.709 -10.482 8.259 1.00 96.81 99 PRO A CA 1
ATOM 754 C C . PRO A 1 99 ? -1.737 -11.086 6.851 1.00 96.81 99 PRO A C 1
ATOM 756 O O . PRO A 1 99 ? -1.377 -10.435 5.873 1.00 96.81 99 PRO A O 1
ATOM 759 N N . GLU A 1 100 ? -2.278 -12.300 6.745 1.00 96.31 100 GLU A N 1
ATOM 760 C CA . GLU A 1 100 ? -2.619 -12.915 5.458 1.00 96.31 100 GLU A CA 1
ATOM 761 C C . GLU A 1 100 ? -3.609 -12.049 4.663 1.00 96.31 100 GLU A C 1
ATOM 763 O O . GLU A 1 100 ? -4.432 -11.332 5.241 1.00 96.31 100 GLU A O 1
ATOM 768 N N . VAL A 1 101 ? -3.583 -12.173 3.333 1.00 95.31 101 VAL A N 1
ATOM 769 C CA . VAL A 1 101 ? -4.362 -11.328 2.407 1.00 95.31 101 VAL A CA 1
ATOM 770 C C . VAL A 1 101 ? -5.856 -11.242 2.756 1.00 95.31 101 VAL A C 1
ATOM 772 O O . VAL A 1 101 ? -6.422 -10.150 2.776 1.00 95.31 101 VAL A O 1
ATOM 775 N N . ASP A 1 102 ? -6.477 -12.363 3.133 1.00 94.12 102 ASP A N 1
ATOM 776 C CA . ASP A 1 102 ? -7.907 -12.434 3.474 1.00 94.12 102 ASP A CA 1
ATOM 777 C C . ASP A 1 102 ? -8.243 -11.806 4.839 1.00 94.12 102 ASP A C 1
ATOM 779 O O . ASP A 1 102 ? -9.408 -11.558 5.144 1.00 94.12 102 ASP A O 1
ATOM 783 N N . SER A 1 103 ? -7.233 -11.566 5.681 1.00 96.56 103 SER A N 1
ATOM 784 C CA . SER A 1 103 ? -7.376 -11.015 7.037 1.00 96.56 103 SER A CA 1
ATOM 785 C C . SER A 1 103 ? -6.851 -9.584 7.169 1.00 96.56 103 SER A C 1
ATOM 787 O O . SER A 1 103 ? -7.052 -8.966 8.208 1.00 96.56 103 SER A O 1
ATOM 789 N N . LEU A 1 104 ? -6.196 -9.045 6.136 1.00 97.12 104 LEU A N 1
ATOM 790 C CA . LEU A 1 104 ? -5.637 -7.692 6.143 1.00 97.12 104 LEU A CA 1
ATOM 791 C C . LEU A 1 104 ? -6.705 -6.606 5.938 1.00 97.12 104 LEU A C 1
ATOM 793 O O . LEU A 1 104 ? -6.613 -5.526 6.516 1.00 97.12 104 LEU A O 1
ATOM 797 N N . GLY A 1 105 ? -7.698 -6.861 5.082 1.00 97.31 105 GLY A N 1
ATOM 798 C CA . GLY A 1 105 ? -8.712 -5.861 4.724 1.00 97.31 105 GLY A CA 1
ATOM 799 C C . GLY A 1 105 ? -8.213 -4.755 3.785 1.00 97.31 105 GLY A C 1
ATOM 800 O O . GLY A 1 105 ? -8.890 -3.742 3.630 1.00 97.31 105 GLY A O 1
ATOM 801 N N . ILE A 1 106 ? -7.053 -4.929 3.146 1.00 98.25 106 ILE A N 1
ATOM 802 C CA . ILE A 1 106 ? -6.508 -4.022 2.127 1.00 98.25 106 I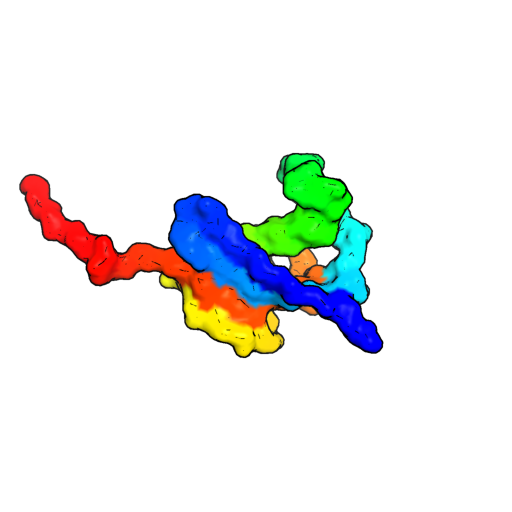LE A CA 1
ATOM 803 C C . ILE A 1 106 ? -6.236 -4.833 0.862 1.00 98.25 106 ILE A C 1
ATOM 805 O O . ILE A 1 106 ? -5.596 -5.876 0.928 1.00 98.25 106 ILE A O 1
ATOM 809 N N . LEU A 1 107 ? -6.693 -4.338 -0.286 1.00 98.44 107 LEU A N 1
ATOM 810 C CA . LEU A 1 107 ? -6.472 -4.923 -1.605 1.00 98.44 107 LEU A CA 1
ATOM 811 C C . LEU A 1 107 ? -5.806 -3.896 -2.525 1.00 98.44 107 LEU A C 1
ATOM 813 O O . LEU A 1 107 ? -6.330 -2.798 -2.721 1.00 98.44 107 LEU A O 1
ATOM 817 N N . ILE A 1 108 ? -4.679 -4.256 -3.134 1.00 98.62 108 ILE A N 1
ATOM 818 C CA . ILE A 1 108 ? -4.067 -3.475 -4.214 1.00 98.62 108 ILE A CA 1
ATOM 819 C C . ILE A 1 108 ? -4.900 -3.668 -5.478 1.00 98.62 108 ILE A C 1
ATOM 821 O O . ILE A 1 108 ? -5.040 -4.782 -5.974 1.00 98.62 108 ILE A O 1
ATOM 825 N N . THR A 1 109 ? -5.431 -2.571 -6.008 1.00 98.50 109 THR A N 1
ATOM 826 C CA . THR A 1 109 ? -6.307 -2.590 -7.189 1.00 98.50 109 THR A CA 1
ATOM 827 C C . THR A 1 109 ? -5.651 -1.998 -8.425 1.00 98.50 109 THR A C 1
ATOM 829 O O . THR A 1 109 ? -6.029 -2.368 -9.526 1.00 98.50 109 THR A O 1
ATOM 832 N N . ALA A 1 110 ? -4.672 -1.108 -8.283 1.00 98.38 110 ALA A N 1
ATOM 833 C CA . ALA A 1 110 ? -3.906 -0.559 -9.400 1.00 98.38 110 ALA A CA 1
ATOM 834 C C . ALA A 1 110 ? -2.531 -0.094 -8.910 1.00 98.38 110 ALA A C 1
ATOM 836 O O . ALA A 1 110 ? -2.387 0.260 -7.735 1.00 98.38 110 ALA A O 1
ATOM 837 N N . ALA A 1 111 ? -1.551 -0.043 -9.805 1.00 97.94 111 ALA A N 1
ATOM 838 C CA . ALA A 1 111 ? -0.264 0.583 -9.538 1.00 97.94 111 ALA A CA 1
ATOM 839 C C . ALA A 1 111 ? 0.311 1.204 -10.808 1.00 97.94 111 ALA A C 1
ATOM 841 O O . ALA A 1 111 ? 0.154 0.658 -11.901 1.00 97.94 111 ALA A O 1
ATOM 842 N N . GLU A 1 112 ? 1.012 2.314 -10.623 1.00 96.69 112 GLU A N 1
ATOM 843 C CA . GLU A 1 112 ? 1.858 2.942 -11.629 1.00 96.69 112 GLU A CA 1
ATOM 844 C C . GLU A 1 112 ? 3.167 3.326 -10.936 1.00 96.69 112 GLU A C 1
ATOM 846 O O . GLU A 1 112 ? 3.227 4.279 -10.165 1.00 96.69 112 GLU A O 1
ATOM 851 N N . VAL A 1 113 ? 4.205 2.520 -11.128 1.00 95.06 113 VAL A N 1
ATOM 852 C CA . VAL A 1 113 ? 5.516 2.659 -10.492 1.00 95.06 113 VAL A CA 1
ATOM 853 C C . VAL A 1 113 ? 6.570 2.518 -11.577 1.00 95.06 113 VAL A C 1
ATOM 855 O O . VAL A 1 113 ? 6.887 1.413 -12.014 1.00 95.06 113 VAL A O 1
ATOM 858 N N . SER A 1 114 ? 7.110 3.648 -12.020 1.00 90.38 114 SER A N 1
ATOM 859 C CA . SER A 1 114 ? 8.166 3.680 -13.030 1.00 90.38 114 SER A CA 1
ATOM 860 C C . SER A 1 114 ? 9.530 3.337 -12.424 1.00 90.38 114 SER A C 1
ATOM 862 O O . SER A 1 114 ? 9.821 3.667 -11.272 1.00 90.38 114 SER A O 1
ATOM 864 N N . VAL A 1 115 ? 10.391 2.727 -13.233 1.00 89.19 115 VAL A N 1
ATOM 865 C CA . VAL A 1 115 ? 11.804 2.477 -12.926 1.00 89.19 115 VAL A CA 1
ATOM 866 C C . VAL A 1 115 ? 12.662 2.870 -14.122 1.00 89.19 115 VAL A C 1
ATOM 868 O O . VAL A 1 115 ? 12.138 3.096 -15.207 1.00 89.19 115 VAL A O 1
ATOM 871 N N . VAL A 1 116 ? 13.975 2.945 -13.909 1.00 89.12 116 VAL A N 1
ATOM 872 C CA . VAL A 1 116 ? 14.948 3.192 -14.978 1.00 89.12 116 VAL A CA 1
ATOM 873 C C . VAL A 1 116 ? 14.993 1.985 -15.919 1.00 89.12 116 VAL A C 1
AT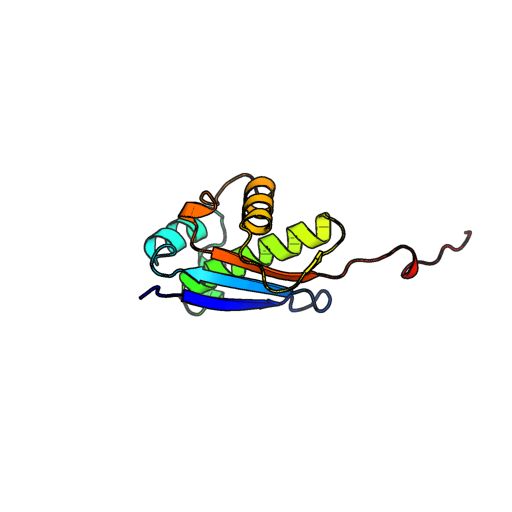OM 875 O O . VAL A 1 116 ? 15.337 0.881 -15.491 1.00 89.12 116 VAL A O 1
ATOM 878 N N . ASP A 1 117 ? 14.676 2.214 -17.188 1.00 86.31 117 ASP A N 1
ATOM 879 C CA . ASP A 1 117 ? 14.813 1.268 -18.297 1.00 86.31 117 ASP A CA 1
ATOM 880 C C . ASP A 1 117 ? 16.235 1.342 -18.902 1.00 86.31 117 ASP A C 1
ATOM 882 O O . ASP A 1 117 ? 17.001 2.282 -18.683 1.00 86.31 117 ASP A O 1
ATOM 886 N N . TYR A 1 118 ? 16.597 0.339 -19.697 1.00 90.31 118 TYR A N 1
ATOM 887 C CA . TYR A 1 118 ? 17.697 0.412 -20.653 1.00 90.31 118 TYR A CA 1
ATOM 888 C C . TYR A 1 118 ? 17.664 1.683 -21.519 1.00 90.31 118 TYR A C 1
ATOM 890 O O . TYR A 1 118 ? 18.707 2.303 -21.718 1.00 90.31 118 TYR A O 1
ATOM 898 N N . ASP A 1 119 ? 16.491 2.090 -22.007 1.00 91.00 119 ASP A N 1
ATOM 899 C CA . ASP A 1 119 ? 16.340 3.281 -22.853 1.00 91.00 119 ASP A CA 1
ATOM 900 C C . ASP A 1 119 ? 16.551 4.603 -22.080 1.00 91.00 119 ASP A C 1
ATOM 902 O O . ASP A 1 119 ? 16.806 5.644 -22.694 1.00 91.00 119 ASP A O 1
ATOM 906 N N . ASP A 1 120 ? 16.518 4.569 -20.743 1.00 89.69 120 ASP A N 1
ATOM 907 C CA . ASP A 1 120 ? 16.766 5.727 -19.872 1.00 89.69 120 ASP A CA 1
ATOM 908 C C . ASP A 1 120 ? 18.253 5.936 -19.550 1.00 89.69 120 ASP A C 1
ATOM 910 O O . ASP A 1 120 ? 18.630 6.934 -18.925 1.00 89.69 120 ASP A O 1
ATOM 914 N N . VAL A 1 121 ? 19.119 5.002 -19.952 1.00 94.88 121 VAL A N 1
ATOM 915 C CA . VAL A 1 121 ? 20.550 5.050 -19.651 1.00 94.88 121 VAL A CA 1
ATOM 916 C C . VAL A 1 121 ? 21.394 5.108 -20.917 1.00 94.88 121 VAL A C 1
ATOM 918 O O . VAL A 1 121 ? 21.113 4.490 -21.939 1.00 94.88 121 VAL A O 1
ATOM 921 N N . THR A 1 122 ? 22.498 5.844 -20.839 1.00 95.50 122 THR A N 1
ATOM 922 C CA . THR A 1 122 ? 23.530 5.863 -21.876 1.00 95.50 122 THR A CA 1
ATOM 923 C C . THR A 1 122 ? 24.849 5.361 -21.297 1.00 95.50 122 THR A C 1
ATOM 925 O O . THR A 1 122 ? 25.115 5.483 -20.101 1.00 95.50 122 THR A O 1
ATOM 928 N N . LEU A 1 123 ? 25.681 4.755 -22.146 1.00 96.12 123 LEU A N 1
ATOM 929 C CA . LEU A 1 123 ? 27.008 4.270 -21.770 1.00 96.12 123 LEU A CA 1
ATOM 930 C C . LEU A 1 123 ? 28.080 5.127 -22.445 1.00 96.12 123 LEU A C 1
ATOM 932 O O . LEU A 1 123 ? 28.104 5.236 -23.671 1.00 96.12 123 LEU A O 1
ATOM 936 N N . GLU A 1 124 ? 29.006 5.664 -21.653 1.00 94.69 124 GLU A N 1
ATOM 937 C CA . GLU A 1 124 ? 30.215 6.338 -22.133 1.00 94.69 124 GLU A CA 1
ATOM 938 C C . GLU A 1 124 ? 31.465 5.564 -21.685 1.00 94.69 124 GLU A C 1
ATOM 940 O O . GLU A 1 124 ? 31.522 5.036 -20.572 1.00 94.69 124 GLU A O 1
ATOM 945 N N . ALA A 1 125 ? 32.467 5.465 -22.563 1.00 84.50 125 ALA A N 1
ATOM 946 C CA . ALA A 1 125 ? 33.762 4.880 -22.218 1.00 84.50 125 ALA A CA 1
ATOM 947 C C . ALA A 1 125 ? 34.622 5.911 -21.465 1.00 84.50 125 ALA A C 1
ATOM 949 O O . ALA A 1 125 ? 34.670 7.072 -21.871 1.00 84.50 125 ALA A O 1
ATOM 950 N N . ALA A 1 126 ? 35.289 5.473 -20.393 1.00 78.31 126 ALA A N 1
ATOM 951 C CA . ALA A 1 126 ? 36.177 6.301 -19.570 1.00 78.31 126 ALA A CA 1
ATOM 952 C C . ALA A 1 126 ? 37.530 6.597 -20.238 1.00 78.31 126 ALA A C 1
ATOM 954 O O . ALA A 1 126 ? 38.044 5.709 -20.960 1.00 78.31 126 ALA A O 1
#

Solvent-accessible surface area (backbone atoms only — not comparable to full-atom values): 7176 Å² total; per-residue (Å²): 132,84,58,64,48,80,48,74,38,66,50,92,81,59,68,87,20,32,33,32,35,42,32,32,50,82,56,40,31,66,67,57,22,45,54,45,42,59,65,48,88,66,33,70,57,45,22,56,76,41,80,65,34,39,53,59,27,40,54,48,49,51,34,51,51,45,52,52,49,30,57,74,71,69,27,42,79,48,66,85,47,90,58,60,64,62,36,42,51,44,46,61,68,65,69,64,76,65,64,58,62,93,64,42,26,57,39,49,24,28,33,40,30,81,58,90,50,76,90,75,56,84,89,80,88,132

Mean predicted aligned error: 3.77 Å

Secondary structure (DSSP, 8-state):
---EEEEEEE-SSSTT-EEEEEEETTTS-HHHHHHHHHHSS-HHHHHHHTTT-HHHHHHHHHHHHHHHHHHHHT-EEE-----THHHHHHHHHH-SSSPPHHHH-EEEEEEEE----GGG------

Sequence (126 aa):
MSNQCTYTVRATWFGDAEVTLQVDLDILTPELAAEINGFWSEDDSRLAAEDGNVLLAVVRMFGQAAIRYYMGDGGASFGPTADPYHTAAVIEHEGEGWPEVDSLGILITAAEVSVVDYDDVTLEAA

Foldseek 3Di:
DFPKDKDKAADPPAPRWIWIKIFGCVQLDLVVLLQLLVPDPPSVVLCVVVVNRSSVSSVNVLGVLLLVVQQVVQWDFDAFDPDQVSVQVSCVVVPDSADHSVRRRMGTGGIGHHYDDPVNDDDDDD

pLDDT: mean 94.16, std 7.3, range [46.84, 98.62]

Radius of gyration: 15.91 Å; Cα contacts (8 Å, |Δi|>4): 194; chains: 1; bounding box: 60×26×40 Å

Organism: NCBI:txid78229